Protein AF-A0A523SR77-F1 (afdb_monomer_lite)

pLDDT: mean 78.21, std 18.19, range [37.03, 96.81]

Foldseek 3Di:
DDDDDPDPDDDPVNDDPVVVPDPPPDDDPVVVVVVVVLVVLVVLCVVVVNPLVVSCVVVVHDSVVSVVSVVVVPPD

Structure (mmCIF, N/CA/C/O backbone):
data_AF-A0A523SR77-F1
#
_entry.id   AF-A0A523SR77-F1
#
loop_
_atom_site.group_PDB
_atom_site.id
_atom_site.type_symbol
_atom_site.label_atom_id
_atom_site.label_alt_id
_atom_site.label_comp_id
_atom_site.label_asym_id
_atom_site.label_entity_id
_atom_site.label_seq_id
_atom_site.pdbx_PDB_ins_code
_atom_site.Cartn_x
_atom_site.Cartn_y
_atom_site.Cartn_z
_atom_site.occupancy
_atom_site.B_iso_or_equiv
_atom_site.auth_seq_id
_atom_site.auth_comp_id
_atom_site.auth_asym_id
_atom_site.auth_atom_id
_atom_site.pdbx_PDB_model_num
ATOM 1 N N . CYS A 1 1 ? 34.543 16.078 -12.237 1.00 37.03 1 CYS A N 1
ATOM 2 C CA . CYS A 1 1 ? 34.449 16.461 -13.659 1.00 37.03 1 CYS A CA 1
ATOM 3 C C . CYS A 1 1 ? 33.141 17.223 -13.822 1.00 37.03 1 CYS A C 1
ATOM 5 O O . CYS A 1 1 ? 32.105 16.652 -13.506 1.00 37.03 1 CYS A O 1
ATOM 7 N N . VAL A 1 2 ? 33.195 18.512 -14.158 1.00 37.03 2 VAL A N 1
ATOM 8 C CA . VAL A 1 2 ? 32.003 19.363 -14.303 1.00 37.03 2 VAL A CA 1
ATOM 9 C C . VAL A 1 2 ? 31.600 19.321 -15.772 1.00 37.03 2 VAL A C 1
ATOM 11 O O . VAL A 1 2 ? 32.367 19.755 -16.625 1.00 37.03 2 VAL A O 1
ATOM 14 N N . LEU A 1 3 ? 30.437 18.743 -16.066 1.00 44.34 3 LEU A N 1
ATOM 15 C CA . LEU A 1 3 ? 29.839 18.771 -17.398 1.00 44.34 3 LEU A CA 1
ATOM 16 C C . LEU A 1 3 ? 29.060 20.082 -17.528 1.00 44.34 3 LEU A C 1
ATOM 18 O O . LEU A 1 3 ? 27.995 20.228 -16.935 1.00 44.34 3 LEU A O 1
ATOM 22 N N . SER A 1 4 ? 29.615 21.037 -18.270 1.00 46.09 4 SER A N 1
ATOM 23 C CA . SER A 1 4 ? 28.887 22.226 -18.713 1.00 46.09 4 SER A CA 1
ATOM 24 C C . SER A 1 4 ? 28.290 21.921 -20.086 1.00 46.09 4 SER A C 1
ATOM 26 O O . SER A 1 4 ? 29.034 21.740 -21.046 1.00 46.09 4 SER A O 1
ATOM 28 N N . CYS A 1 5 ? 26.964 21.801 -20.170 1.00 53.94 5 CYS A N 1
ATOM 29 C CA . CYS A 1 5 ? 26.227 21.715 -21.433 1.00 53.94 5 CYS A CA 1
ATOM 30 C C . CYS A 1 5 ? 25.600 23.082 -21.717 1.00 53.94 5 CYS A C 1
ATOM 32 O O . CYS A 1 5 ? 24.784 23.559 -20.935 1.00 53.94 5 CYS A O 1
ATOM 34 N N . GLU A 1 6 ? 25.985 23.707 -22.830 1.00 56.62 6 GLU A N 1
ATOM 35 C CA . GLU A 1 6 ? 25.524 25.046 -23.242 1.00 56.62 6 GLU A CA 1
ATOM 36 C C . GLU A 1 6 ? 24.085 25.066 -23.792 1.00 56.62 6 GLU A C 1
ATOM 38 O O . GLU A 1 6 ? 23.532 26.124 -24.078 1.00 56.62 6 GLU A O 1
ATOM 43 N N . LEU A 1 7 ? 23.433 23.907 -23.889 1.00 56.59 7 LEU A N 1
ATOM 44 C CA . LEU A 1 7 ? 22.031 23.756 -24.262 1.00 56.59 7 LEU A CA 1
ATOM 45 C C . LEU A 1 7 ? 21.377 22.839 -23.224 1.00 56.59 7 LEU A C 1
ATOM 47 O O . LEU A 1 7 ? 21.855 21.735 -22.983 1.00 56.59 7 LEU A O 1
ATOM 51 N N . ASN A 1 8 ? 20.311 23.321 -22.583 1.00 57.97 8 ASN A N 1
ATOM 52 C CA . ASN A 1 8 ? 19.651 22.758 -21.391 1.00 57.97 8 ASN A CA 1
ATOM 53 C C . ASN A 1 8 ? 19.003 21.360 -21.561 1.00 57.97 8 ASN A C 1
ATOM 55 O O . ASN A 1 8 ? 18.052 21.035 -20.851 1.00 57.97 8 ASN A O 1
ATOM 59 N N . ILE A 1 9 ? 19.451 20.527 -22.502 1.00 60.28 9 ILE A N 1
ATOM 60 C CA . ILE A 1 9 ? 18.906 19.189 -22.739 1.00 60.28 9 ILE A CA 1
ATOM 61 C C . ILE A 1 9 ? 20.070 18.222 -22.951 1.00 60.28 9 ILE A C 1
ATOM 63 O O . ILE A 1 9 ? 20.724 18.236 -23.989 1.00 60.28 9 ILE A O 1
ATOM 67 N N . ILE A 1 10 ? 20.314 17.372 -21.954 1.00 62.91 10 ILE A N 1
ATOM 68 C CA . ILE A 1 10 ? 21.256 16.254 -22.054 1.00 62.91 10 ILE A CA 1
ATOM 69 C C . ILE A 1 10 ? 20.493 15.079 -22.673 1.00 62.91 10 ILE A C 1
ATOM 71 O O . ILE A 1 10 ? 19.586 14.534 -22.041 1.00 62.91 10 ILE A O 1
ATOM 75 N N . THR A 1 11 ? 20.830 14.709 -23.908 1.00 62.06 11 THR A N 1
ATOM 76 C CA . THR A 1 11 ? 20.298 13.515 -24.583 1.00 62.06 11 THR A CA 1
ATOM 77 C C . THR A 1 11 ? 21.157 12.283 -24.286 1.00 62.06 11 THR A C 1
ATOM 79 O O . THR A 1 11 ? 22.327 12.401 -23.921 1.00 62.06 11 THR A O 1
ATOM 82 N N . GLU A 1 12 ? 20.573 11.088 -24.423 1.00 62.09 12 GLU A N 1
ATOM 83 C CA . GLU A 1 12 ? 21.236 9.800 -24.145 1.00 62.09 12 GLU A CA 1
ATOM 84 C C . GLU A 1 12 ? 22.542 9.626 -24.939 1.00 62.09 12 GLU A C 1
ATOM 86 O O . GLU A 1 12 ? 23.528 9.131 -24.395 1.00 62.09 12 GLU A O 1
ATOM 91 N N . ASP A 1 13 ? 22.590 10.159 -26.163 1.00 60.03 13 ASP A N 1
ATOM 92 C CA . ASP A 1 13 ? 23.775 10.170 -27.031 1.00 60.03 13 ASP A CA 1
ATOM 93 C C . ASP A 1 13 ? 24.967 10.952 -26.448 1.00 60.03 13 ASP A C 1
ATOM 95 O O . ASP A 1 13 ? 26.112 10.729 -26.841 1.00 60.03 13 ASP A O 1
ATOM 99 N N . MET A 1 14 ? 24.719 11.877 -25.510 1.00 62.59 14 MET A N 1
ATOM 100 C CA . MET A 1 14 ? 25.763 12.668 -24.845 1.00 62.59 14 MET A CA 1
ATOM 101 C C . MET A 1 14 ? 26.324 11.988 -23.589 1.00 62.59 14 MET A C 1
ATOM 103 O O . MET A 1 14 ? 27.328 12.443 -23.034 1.00 62.59 14 MET A O 1
ATOM 107 N N . LEU A 1 15 ? 25.700 10.904 -23.118 1.00 66.06 15 LEU A N 1
ATOM 108 C CA . LEU A 1 15 ? 26.213 10.105 -22.010 1.00 66.06 15 LEU A CA 1
ATOM 109 C C . LEU A 1 15 ? 27.269 9.130 -22.541 1.00 66.06 15 LEU A C 1
ATOM 111 O O . LEU A 1 15 ? 27.090 8.488 -23.572 1.00 66.06 15 LEU A O 1
ATOM 115 N N . SER A 1 16 ? 28.399 9.002 -21.838 1.00 63.34 16 SER A N 1
ATOM 116 C CA . SER A 1 16 ? 29.470 8.107 -22.288 1.00 63.34 16 SER A CA 1
ATOM 117 C C . SER A 1 16 ? 28.960 6.669 -22.433 1.00 63.34 16 SER A C 1
ATOM 119 O O . SER A 1 16 ? 28.172 6.182 -21.615 1.00 63.34 16 SER A O 1
ATOM 121 N N . SER A 1 17 ? 29.479 5.935 -23.420 1.00 59.28 17 SER A N 1
ATOM 122 C CA . SER A 1 17 ? 29.164 4.514 -23.631 1.00 59.28 17 SER A CA 1
ATOM 123 C C . SER A 1 17 ? 29.443 3.635 -22.403 1.00 59.28 17 SER A C 1
ATOM 125 O O . SER A 1 17 ? 28.977 2.502 -22.335 1.00 59.28 17 SER A O 1
ATOM 127 N N . HIS A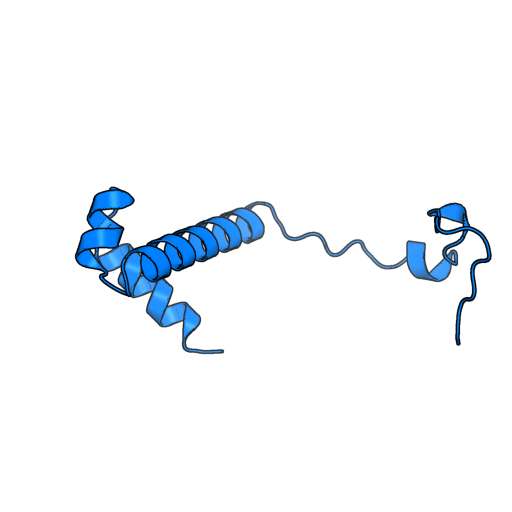 1 18 ? 30.220 4.132 -21.433 1.00 54.69 18 HIS A N 1
ATOM 128 C CA . HIS A 1 18 ? 30.454 3.481 -20.145 1.00 54.69 18 HIS A CA 1
ATOM 129 C C . HIS A 1 18 ? 29.277 3.620 -19.168 1.00 54.69 18 HIS A C 1
ATOM 131 O O . HIS A 1 18 ? 29.028 2.683 -18.416 1.00 54.69 18 HIS A O 1
ATOM 137 N N . ILE A 1 19 ? 28.536 4.734 -19.190 1.00 58.09 19 ILE A N 1
ATOM 138 C CA . ILE A 1 19 ? 27.336 4.940 -18.356 1.00 58.09 19 ILE A CA 1
ATOM 139 C C . ILE A 1 19 ? 26.183 4.061 -18.867 1.00 58.09 19 ILE A C 1
ATOM 141 O O . ILE A 1 19 ? 25.488 3.437 -18.071 1.00 58.09 19 ILE A O 1
ATOM 145 N N . SER A 1 20 ? 26.052 3.932 -20.191 1.00 57.19 20 SER A N 1
ATOM 146 C CA . SER A 1 20 ? 25.031 3.108 -20.865 1.00 57.19 20 SER A CA 1
ATOM 147 C C . SER A 1 20 ? 25.191 1.590 -20.627 1.00 57.19 20 SER A C 1
ATOM 149 O O . SER A 1 20 ? 24.242 0.825 -20.771 1.00 57.19 20 SER A O 1
ATOM 151 N N . ARG A 1 21 ? 26.380 1.129 -20.207 1.00 59.78 21 ARG A N 1
ATOM 152 C CA . ARG A 1 21 ? 26.672 -0.296 -19.936 1.00 59.78 21 ARG A CA 1
ATOM 153 C C . ARG A 1 21 ? 26.383 -0.740 -18.506 1.00 59.78 21 ARG A C 1
ATOM 155 O O . ARG A 1 21 ? 26.549 -1.922 -18.202 1.00 59.78 21 ARG A O 1
ATOM 162 N N . LEU A 1 22 ? 26.006 0.176 -17.614 1.00 61.66 22 LEU A N 1
ATOM 163 C CA . LEU A 1 22 ? 25.576 -0.225 -16.282 1.00 61.66 22 LEU A CA 1
ATOM 164 C C . LEU A 1 22 ? 24.256 -0.993 -16.417 1.00 61.66 22 LEU A C 1
ATOM 166 O O . LEU A 1 22 ? 23.356 -0.527 -17.117 1.00 61.66 22 LEU A O 1
ATOM 170 N N . PRO A 1 23 ? 24.121 -2.170 -15.781 1.00 63.00 23 PRO A N 1
ATOM 171 C CA . PRO A 1 23 ? 22.870 -2.902 -15.821 1.00 63.00 23 PRO A CA 1
ATOM 172 C C . PRO A 1 23 ? 21.778 -1.995 -15.267 1.00 63.00 23 PRO A C 1
ATOM 174 O O . PRO A 1 23 ? 21.912 -1.436 -14.175 1.00 63.00 23 PRO A O 1
ATOM 177 N N . ALA A 1 24 ? 20.711 -1.826 -16.040 1.00 67.00 24 ALA A N 1
ATOM 178 C CA . ALA A 1 24 ? 19.591 -1.021 -15.611 1.00 67.00 24 ALA A CA 1
ATOM 179 C C . ALA A 1 24 ? 18.984 -1.672 -14.362 1.00 67.00 24 ALA A C 1
ATOM 181 O O . ALA A 1 24 ? 18.389 -2.750 -14.420 1.00 67.00 24 ALA A O 1
ATOM 182 N N . HIS A 1 25 ? 19.202 -1.044 -13.208 1.00 70.19 25 HIS A N 1
ATOM 183 C CA . HIS A 1 25 ? 18.755 -1.563 -11.924 1.00 70.19 25 HIS A CA 1
ATOM 184 C C . HIS A 1 25 ? 17.269 -1.236 -11.736 1.00 70.19 25 HIS A C 1
ATOM 186 O O . HIS A 1 25 ? 16.885 -0.395 -10.922 1.00 70.19 25 HIS A O 1
ATOM 192 N N . PHE A 1 26 ? 16.413 -1.884 -12.522 1.00 81.56 26 PHE A N 1
ATOM 193 C CA . PHE A 1 26 ? 14.972 -1.791 -12.346 1.00 81.56 26 PHE A CA 1
ATOM 194 C C . PHE A 1 26 ? 14.533 -2.658 -11.172 1.00 81.56 26 PHE A C 1
ATOM 196 O O . PHE A 1 26 ? 14.971 -3.796 -11.016 1.00 81.56 26 PHE A O 1
ATOM 203 N N . MET A 1 27 ? 13.637 -2.117 -10.352 1.00 84.00 27 MET A N 1
ATOM 204 C CA . MET A 1 27 ? 12.925 -2.928 -9.373 1.00 84.00 27 MET A CA 1
ATOM 205 C C . MET A 1 27 ? 11.996 -3.900 -10.096 1.00 84.00 27 MET A C 1
ATOM 207 O O . MET A 1 27 ? 11.394 -3.581 -11.124 1.00 84.00 27 MET A O 1
ATOM 211 N N . THR A 1 28 ? 11.838 -5.084 -9.524 1.00 91.19 28 THR A N 1
ATOM 212 C CA . THR A 1 28 ? 10.826 -6.034 -9.976 1.00 91.19 28 THR A CA 1
ATOM 213 C C . THR A 1 28 ? 9.427 -5.456 -9.743 1.00 91.19 28 THR A C 1
ATOM 215 O O . THR A 1 28 ? 9.204 -4.646 -8.837 1.00 91.19 28 THR A O 1
ATOM 218 N N . LEU A 1 29 ? 8.435 -5.916 -10.513 1.00 90.88 29 LEU A N 1
ATOM 219 C CA . LEU A 1 29 ? 7.042 -5.480 -10.336 1.00 90.88 29 LEU A CA 1
ATOM 220 C C . LEU A 1 29 ? 6.542 -5.692 -8.898 1.00 90.88 29 LEU A C 1
ATOM 222 O O . LEU A 1 29 ? 5.840 -4.841 -8.357 1.00 90.88 29 LEU A O 1
ATOM 226 N N . LYS A 1 30 ? 6.960 -6.790 -8.253 1.00 92.06 30 LYS A N 1
ATOM 227 C CA . LYS A 1 30 ? 6.610 -7.094 -6.858 1.00 92.06 30 LYS A CA 1
ATOM 228 C C . LYS A 1 30 ? 7.170 -6.062 -5.879 1.00 92.06 30 LYS A C 1
ATOM 230 O O . LYS A 1 30 ? 6.477 -5.662 -4.945 1.00 92.06 30 LYS A O 1
ATOM 235 N N . GLU A 1 31 ? 8.409 -5.626 -6.083 1.00 89.94 31 GLU A N 1
ATOM 236 C CA . GLU A 1 31 ? 9.047 -4.609 -5.241 1.00 89.94 31 GLU A CA 1
ATOM 237 C C . GLU A 1 31 ? 8.372 -3.246 -5.410 1.00 89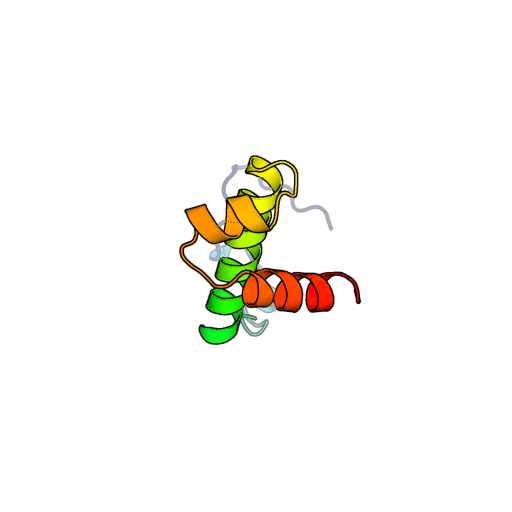.94 31 GLU A C 1
ATOM 239 O O . GLU A 1 31 ? 8.075 -2.583 -4.415 1.00 89.94 31 GLU A O 1
ATOM 244 N N . ILE A 1 32 ? 8.054 -2.860 -6.651 1.00 93.44 32 ILE A N 1
ATOM 245 C CA . ILE A 1 32 ? 7.346 -1.606 -6.949 1.00 93.44 32 ILE A CA 1
ATOM 246 C C . ILE A 1 32 ? 5.944 -1.614 -6.345 1.00 93.44 32 ILE A C 1
ATOM 248 O O . ILE A 1 32 ? 5.524 -0.613 -5.759 1.00 93.44 32 ILE A O 1
ATOM 252 N N . GLU A 1 33 ? 5.217 -2.725 -6.457 1.00 92.88 33 GLU A N 1
ATOM 253 C CA . GLU A 1 33 ? 3.884 -2.857 -5.877 1.00 92.88 33 GLU A CA 1
ATOM 254 C C . GLU A 1 33 ? 3.933 -2.699 -4.351 1.00 92.88 33 GLU A C 1
ATOM 256 O O . GLU A 1 33 ? 3.156 -1.934 -3.772 1.00 92.88 33 GLU A O 1
ATOM 261 N N . LEU A 1 34 ? 4.885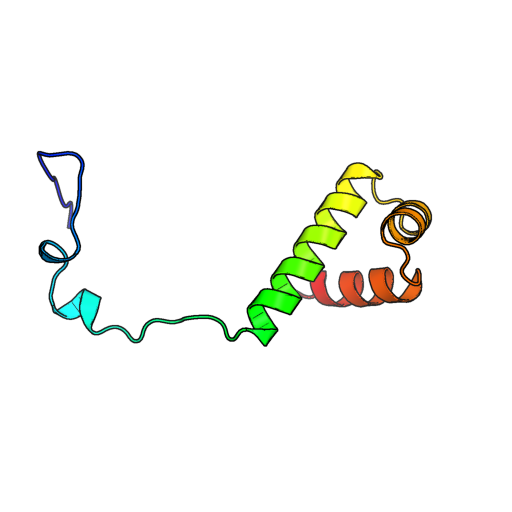 -3.367 -3.691 1.00 90.75 34 LEU A N 1
ATOM 262 C CA . LEU A 1 34 ? 5.067 -3.276 -2.245 1.00 90.75 34 LEU A CA 1
ATOM 263 C C . LEU A 1 34 ? 5.449 -1.857 -1.800 1.00 90.75 34 LEU A C 1
ATOM 265 O O . LEU A 1 34 ? 4.882 -1.336 -0.831 1.00 90.75 34 LEU A O 1
ATOM 269 N N . ALA A 1 35 ? 6.381 -1.218 -2.510 1.00 89.62 35 ALA A N 1
ATOM 270 C CA . ALA A 1 35 ? 6.809 0.149 -2.233 1.00 89.62 35 ALA A CA 1
ATOM 271 C C . ALA A 1 35 ? 5.645 1.136 -2.400 1.00 89.62 35 ALA A C 1
ATOM 273 O O . ALA A 1 35 ? 5.384 1.951 -1.512 1.00 89.62 35 ALA A O 1
ATOM 274 N N . SER A 1 36 ? 4.892 1.008 -3.493 1.00 92.25 36 SER A N 1
ATOM 275 C CA . SER A 1 36 ? 3.724 1.841 -3.798 1.00 92.25 36 SER A CA 1
ATOM 276 C C . SER A 1 36 ? 2.635 1.703 -2.737 1.00 92.25 36 SER A C 1
ATOM 278 O O . SER A 1 36 ? 2.152 2.710 -2.216 1.00 92.25 36 SER A O 1
ATOM 280 N N . ARG A 1 37 ? 2.297 0.467 -2.342 1.00 91.56 37 ARG A N 1
ATOM 281 C CA . ARG A 1 37 ? 1.331 0.199 -1.264 1.00 91.56 37 ARG A CA 1
ATOM 282 C C . ARG A 1 37 ? 1.769 0.831 0.056 1.00 91.56 37 ARG A C 1
ATOM 284 O O . ARG A 1 37 ? 0.970 1.489 0.719 1.00 91.56 37 ARG A O 1
ATOM 291 N N . THR A 1 38 ? 3.037 0.664 0.426 1.00 91.25 38 THR A N 1
ATOM 292 C CA . THR A 1 38 ? 3.581 1.193 1.687 1.00 91.25 38 THR A CA 1
ATOM 293 C C . THR A 1 38 ? 3.549 2.719 1.710 1.00 91.25 38 THR A C 1
ATOM 295 O O . THR A 1 38 ? 3.075 3.311 2.682 1.00 91.25 38 THR A O 1
ATOM 298 N N . LYS A 1 39 ? 3.976 3.357 0.614 1.00 92.75 39 LYS A N 1
ATOM 299 C CA . LYS A 1 39 ? 3.943 4.814 0.450 1.00 92.75 39 LYS A CA 1
ATOM 300 C C . LYS A 1 39 ? 2.518 5.357 0.537 1.00 92.75 39 LYS A C 1
ATOM 302 O O . LYS A 1 39 ? 2.274 6.346 1.220 1.00 92.75 39 LYS A O 1
ATOM 307 N N . TYR A 1 40 ? 1.562 4.691 -0.105 1.00 94.38 40 TYR A N 1
ATOM 308 C CA . TYR A 1 40 ? 0.165 5.112 -0.063 1.00 94.38 40 TYR A CA 1
ATOM 309 C C . TYR A 1 40 ? -0.419 5.040 1.355 1.00 94.38 40 TYR A C 1
ATOM 311 O O . TYR A 1 40 ? -1.054 5.986 1.817 1.00 94.38 40 TYR A O 1
ATOM 319 N N . ILE A 1 41 ? -0.133 3.963 2.091 1.00 92.50 41 ILE A N 1
ATOM 320 C CA . ILE A 1 41 ? -0.556 3.815 3.491 1.00 92.50 41 ILE A CA 1
ATOM 321 C C . ILE A 1 41 ? 0.066 4.898 4.377 1.00 92.50 41 ILE A C 1
ATOM 323 O O . ILE A 1 41 ? -0.631 5.463 5.219 1.00 92.50 41 ILE A O 1
ATOM 327 N N . GLN A 1 42 ? 1.347 5.219 4.182 1.00 92.31 42 GLN A N 1
ATOM 328 C CA . GLN A 1 42 ? 2.002 6.320 4.894 1.00 92.31 42 GLN A CA 1
ATOM 329 C C . GLN A 1 42 ? 1.330 7.663 4.605 1.00 92.31 42 GLN A C 1
ATOM 331 O O . GLN A 1 42 ? 1.061 8.405 5.543 1.00 92.31 42 GLN A O 1
ATOM 336 N N . ASN A 1 43 ? 0.982 7.949 3.350 1.00 94.56 43 ASN A N 1
ATOM 337 C CA . ASN A 1 43 ? 0.283 9.184 2.993 1.00 94.56 43 ASN A CA 1
ATOM 338 C C . ASN A 1 43 ? -1.073 9.300 3.703 1.00 94.56 43 ASN A C 1
ATOM 340 O O . ASN A 1 43 ? -1.386 10.349 4.262 1.00 94.56 43 ASN A O 1
ATOM 344 N N . VAL A 1 44 ? -1.860 8.219 3.736 1.00 95.06 44 VAL A N 1
ATOM 345 C CA . VAL A 1 44 ? -3.153 8.211 4.441 1.00 95.06 44 VAL A CA 1
ATOM 346 C C . VAL A 1 44 ? -2.961 8.320 5.955 1.00 95.06 44 VAL A C 1
ATOM 348 O O . VAL A 1 44 ? -3.708 9.029 6.627 1.00 95.06 44 VAL A O 1
ATOM 351 N N . LEU A 1 45 ? -1.944 7.673 6.524 1.00 93.56 45 LEU A N 1
ATOM 352 C CA . LEU A 1 45 ? -1.619 7.842 7.941 1.00 93.56 45 LEU A CA 1
ATOM 353 C C . LEU A 1 45 ? -1.245 9.290 8.265 1.00 93.56 45 LEU A C 1
ATOM 355 O O . LEU A 1 45 ? -1.755 9.826 9.241 1.00 93.56 45 LEU A O 1
ATOM 359 N N . SER A 1 46 ? -0.427 9.938 7.439 1.00 94.50 46 SER A N 1
ATOM 360 C CA . SER A 1 46 ? -0.086 11.355 7.599 1.00 94.50 46 SER A CA 1
ATOM 361 C C . SER A 1 46 ? -1.323 12.249 7.499 1.00 94.50 46 SER A C 1
ATOM 363 O O . SER A 1 46 ? -1.522 13.107 8.352 1.00 94.50 46 SER A O 1
ATOM 365 N N . PHE A 1 47 ? -2.203 11.996 6.525 1.00 95.50 47 PHE A N 1
ATOM 366 C CA . PHE A 1 47 ? -3.474 12.713 6.374 1.00 95.50 47 PHE A CA 1
ATOM 367 C C . PHE A 1 47 ? -4.390 12.563 7.599 1.00 95.50 47 PHE A C 1
ATOM 369 O O . PHE A 1 47 ? -5.053 13.509 8.009 1.00 95.50 47 PHE A O 1
ATOM 376 N N . THR A 1 48 ? -4.404 11.382 8.219 1.00 94.44 48 THR A N 1
ATOM 377 C CA . THR A 1 48 ? -5.224 11.084 9.405 1.00 94.44 48 THR A CA 1
ATOM 378 C C . THR A 1 48 ? -4.535 11.410 10.737 1.00 94.44 48 THR A C 1
ATOM 380 O O . THR A 1 48 ? -5.025 10.999 11.791 1.00 94.44 48 THR A O 1
ATOM 383 N N . GLY A 1 49 ? -3.386 12.098 10.725 1.00 92.56 49 GLY A N 1
ATOM 384 C CA . GLY A 1 49 ? -2.634 12.438 11.940 1.00 92.56 49 GLY A CA 1
ATOM 385 C C . GLY A 1 49 ? -2.105 11.217 12.706 1.00 92.56 49 GLY A C 1
ATOM 386 O O . GLY A 1 49 ? -1.984 11.240 13.926 1.00 92.56 49 GLY A O 1
ATOM 387 N N . GLY A 1 50 ? -1.843 10.111 12.009 1.00 90.38 50 GLY A N 1
ATOM 388 C CA . GLY A 1 50 ? -1.387 8.850 12.595 1.00 90.38 50 GLY A CA 1
ATOM 389 C C . GLY A 1 50 ? -2.504 7.970 13.166 1.00 90.38 50 GLY A C 1
ATOM 390 O O . GLY A 1 50 ? -2.211 6.943 13.791 1.00 90.38 50 GLY A O 1
ATOM 391 N N . ASN A 1 51 ? -3.779 8.314 12.947 1.00 94.50 51 ASN A N 1
ATOM 392 C CA . ASN A 1 51 ? -4.905 7.514 13.420 1.00 94.50 51 ASN A CA 1
ATOM 393 C C . ASN A 1 51 ?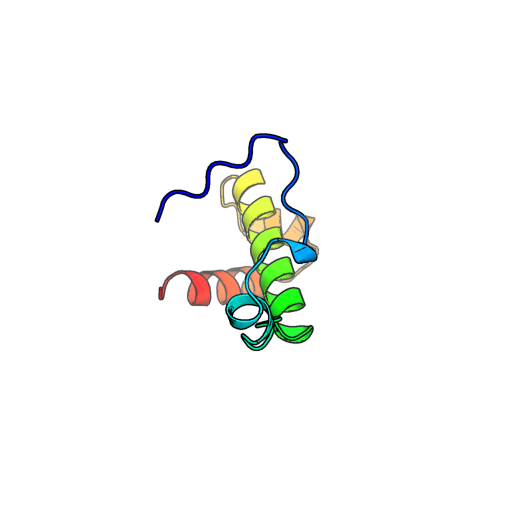 -5.079 6.232 12.588 1.00 94.50 51 ASN A C 1
ATOM 395 O O . ASN A 1 51 ? -5.747 6.202 11.555 1.00 94.50 51 ASN A O 1
ATOM 399 N N . VAL A 1 52 ? -4.516 5.132 13.093 1.00 94.81 52 VAL A N 1
ATOM 400 C CA . VAL A 1 52 ? -4.530 3.818 12.429 1.00 94.81 52 VAL A CA 1
ATOM 401 C C . VAL A 1 52 ? -5.949 3.295 12.189 1.00 94.81 52 VAL A C 1
ATOM 403 O O . VAL A 1 52 ? -6.202 2.685 11.154 1.00 94.81 52 VAL A O 1
ATOM 406 N N . SER A 1 53 ? -6.881 3.515 13.120 1.00 96.12 53 SER A N 1
ATOM 407 C CA . SER A 1 53 ? -8.267 3.051 12.967 1.00 96.12 53 SER A CA 1
ATOM 408 C C . SER A 1 53 ? -8.987 3.826 11.862 1.00 96.12 53 SER A C 1
ATOM 410 O O . SER A 1 53 ? -9.691 3.236 11.046 1.00 96.12 53 SER A O 1
ATOM 412 N N . HIS A 1 54 ? -8.769 5.141 11.795 1.00 96.62 54 HIS A N 1
ATOM 413 C CA . HIS A 1 54 ? -9.353 5.980 10.754 1.00 96.62 54 HIS A CA 1
ATOM 414 C C . HIS A 1 54 ? -8.750 5.671 9.374 1.00 96.62 54 HIS A C 1
ATOM 416 O O . HIS A 1 54 ? -9.491 5.467 8.415 1.00 96.62 54 HIS A O 1
ATOM 422 N N . ALA A 1 55 ? -7.426 5.504 9.287 1.00 95.94 55 ALA A N 1
ATOM 423 C CA . ALA A 1 55 ? -6.747 5.088 8.060 1.00 95.94 55 ALA A CA 1
ATOM 424 C C . ALA A 1 55 ? -7.210 3.704 7.565 1.00 95.94 55 ALA A C 1
ATOM 426 O O . ALA A 1 55 ? -7.445 3.527 6.372 1.00 95.94 55 ALA A O 1
ATOM 427 N N . ALA A 1 56 ? -7.400 2.736 8.469 1.00 96.06 56 ALA A N 1
ATOM 428 C CA . ALA A 1 56 ? -7.937 1.412 8.140 1.00 96.06 56 ALA A CA 1
ATOM 429 C C . ALA A 1 56 ? -9.352 1.492 7.543 1.00 96.06 56 ALA A C 1
ATOM 431 O O . ALA A 1 56 ? -9.639 0.838 6.540 1.00 96.06 56 ALA A O 1
ATOM 432 N N . ASN A 1 57 ? -10.207 2.354 8.102 1.00 96.81 57 ASN A N 1
ATOM 433 C CA . ASN A 1 57 ? -11.565 2.575 7.603 1.00 96.81 57 ASN A CA 1
ATOM 434 C C . ASN A 1 57 ? -11.604 3.228 6.214 1.00 96.81 57 ASN A C 1
ATOM 436 O O . ASN A 1 57 ? -12.475 2.875 5.414 1.00 96.81 57 ASN A O 1
ATOM 440 N N . ILE A 1 58 ? -10.684 4.159 5.932 1.00 95.94 58 ILE A N 1
ATOM 441 C CA . ILE A 1 58 ? -10.533 4.796 4.613 1.00 95.94 58 ILE A CA 1
ATOM 442 C C . ILE A 1 58 ? -10.066 3.763 3.586 1.00 95.94 58 ILE A C 1
ATOM 444 O O . ILE A 1 58 ? -10.665 3.620 2.526 1.00 95.94 58 ILE A O 1
ATOM 448 N N . LEU A 1 59 ? -9.019 3.012 3.929 1.00 94.50 59 LEU A N 1
ATOM 449 C CA . LEU A 1 59 ? -8.381 2.043 3.039 1.00 94.50 59 LEU A CA 1
ATOM 450 C C . LEU A 1 59 ? -9.157 0.727 2.899 1.00 94.50 59 LEU A C 1
ATOM 452 O O . LEU A 1 59 ? -8.777 -0.104 2.081 1.00 94.50 59 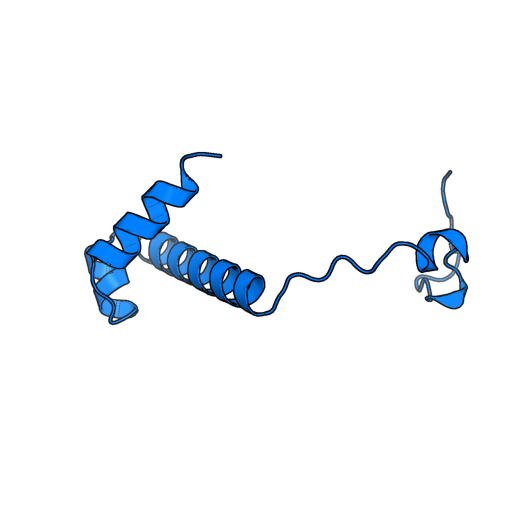LEU A O 1
ATOM 456 N N . LYS A 1 60 ? -10.218 0.523 3.693 1.00 96.31 60 LYS A N 1
ATOM 457 C CA . LYS A 1 60 ? -11.011 -0.720 3.745 1.00 96.31 60 LYS A CA 1
ATOM 458 C C . LYS A 1 60 ? -10.149 -1.962 3.979 1.00 96.31 60 LYS A C 1
ATOM 460 O O . LYS A 1 60 ? -10.398 -3.026 3.420 1.00 96.31 60 LYS A O 1
ATOM 465 N N . ILE A 1 61 ? -9.140 -1.821 4.834 1.00 94.19 61 ILE A N 1
ATOM 466 C CA . ILE A 1 61 ? -8.254 -2.915 5.227 1.00 94.19 61 ILE A CA 1
ATOM 467 C C . ILE A 1 61 ? -8.264 -3.105 6.728 1.00 94.19 61 ILE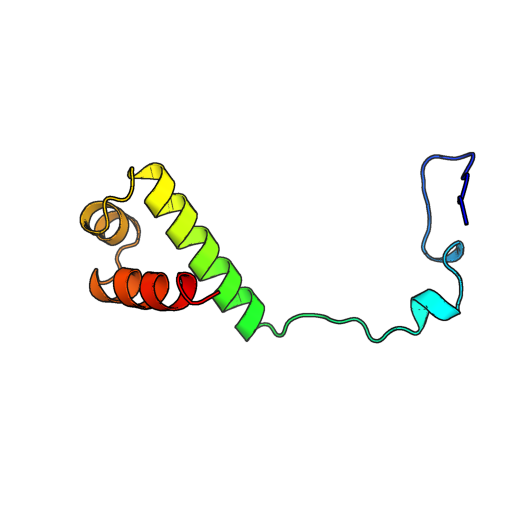 A C 1
ATOM 469 O O . ILE A 1 61 ? -8.603 -2.217 7.507 1.00 94.19 61 ILE A O 1
ATOM 473 N N . ASP A 1 62 ? -7.817 -4.284 7.127 1.00 95.00 62 ASP A N 1
ATOM 474 C CA . ASP A 1 62 ? -7.765 -4.656 8.519 1.00 95.00 62 ASP A CA 1
ATOM 475 C C . ASP A 1 62 ? -6.703 -3.848 9.281 1.00 95.00 62 ASP A C 1
ATOM 477 O O . ASP A 1 62 ? -5.581 -3.628 8.806 1.00 95.00 62 ASP A O 1
ATOM 481 N N . ARG A 1 63 ? -7.021 -3.426 10.508 1.00 94.12 63 ARG A N 1
ATOM 482 C CA . ARG A 1 63 ? -6.140 -2.544 11.296 1.00 94.12 63 ARG A CA 1
ATOM 483 C C . ARG A 1 63 ? -4.773 -3.183 11.566 1.00 94.12 63 ARG A C 1
ATOM 485 O O . ARG A 1 63 ? -3.745 -2.504 11.609 1.00 94.12 63 ARG A O 1
ATOM 492 N N . ARG A 1 64 ? -4.759 -4.514 11.702 1.00 93.50 64 ARG A N 1
ATOM 493 C CA . ARG A 1 64 ? -3.550 -5.334 11.876 1.00 93.50 64 ARG A CA 1
ATOM 494 C C . ARG A 1 64 ? -2.607 -5.244 10.674 1.00 93.50 64 ARG A C 1
ATOM 496 O O . ARG A 1 64 ? -1.394 -5.282 10.862 1.00 93.50 64 ARG A O 1
ATOM 503 N N . THR A 1 65 ? -3.133 -5.084 9.460 1.00 91.00 65 THR A N 1
ATOM 504 C CA . THR A 1 65 ? -2.333 -4.962 8.232 1.00 91.00 65 THR A CA 1
ATOM 505 C C . THR A 1 65 ? -1.473 -3.703 8.263 1.00 91.00 65 THR A C 1
ATOM 507 O O . THR A 1 65 ? -0.268 -3.772 8.027 1.00 91.00 65 THR A O 1
ATOM 510 N N . ILE A 1 66 ? -2.056 -2.570 8.663 1.00 90.81 66 ILE A N 1
ATOM 511 C CA . ILE A 1 66 ? -1.322 -1.305 8.810 1.00 90.81 66 ILE A CA 1
ATOM 512 C C . ILE A 1 66 ? -0.250 -1.417 9.906 1.00 90.81 66 ILE A C 1
ATOM 514 O O . ILE A 1 66 ? 0.875 -0.945 9.738 1.00 90.81 66 ILE A O 1
ATOM 518 N N . GLN A 1 67 ? -0.565 -2.083 11.021 1.00 90.38 67 GLN A N 1
ATOM 519 C CA . GLN A 1 67 ? 0.386 -2.281 12.120 1.00 90.38 67 GLN A CA 1
ATOM 520 C C . GLN A 1 67 ? 1.592 -3.141 11.721 1.00 90.38 67 GLN A C 1
ATOM 522 O O . GLN A 1 67 ? 2.723 -2.803 12.074 1.00 90.38 67 GLN A O 1
ATOM 527 N N . ARG A 1 68 ? 1.373 -4.223 10.963 1.00 89.38 68 ARG A N 1
ATOM 528 C CA . ARG A 1 68 ? 2.459 -5.071 10.444 1.00 89.38 68 ARG A CA 1
ATOM 529 C C . ARG A 1 68 ? 3.411 -4.270 9.558 1.00 89.38 68 ARG A C 1
ATOM 531 O O . ARG A 1 68 ? 4.622 -4.360 9.735 1.00 89.38 68 ARG A O 1
ATOM 538 N N . LEU A 1 69 ? 2.867 -3.438 8.671 1.00 84.69 69 LEU A N 1
ATOM 539 C CA . LEU A 1 69 ? 3.665 -2.599 7.775 1.00 84.69 69 LEU A CA 1
ATOM 540 C C . LEU A 1 69 ? 4.483 -1.542 8.531 1.00 84.69 69 LEU A C 1
ATOM 542 O O . LEU A 1 69 ? 5.656 -1.353 8.217 1.00 84.69 69 LEU A O 1
ATOM 546 N N . ARG A 1 70 ? 3.930 -0.924 9.588 1.00 81.12 70 ARG A N 1
ATOM 547 C CA . ARG A 1 70 ? 4.700 -0.001 10.448 1.00 81.12 70 ARG A CA 1
ATOM 548 C C . ARG A 1 70 ? 5.899 -0.673 11.112 1.00 81.12 70 ARG A C 1
ATOM 550 O O . ARG A 1 70 ? 6.971 -0.075 11.167 1.00 81.12 70 ARG A O 1
ATOM 557 N N . LYS A 1 71 ? 5.739 -1.904 11.607 1.00 77.12 71 LYS A N 1
ATOM 558 C CA . LYS A 1 71 ? 6.824 -2.617 12.298 1.00 77.12 71 LYS A CA 1
ATOM 559 C C . LYS A 1 71 ? 8.027 -2.854 11.380 1.00 77.12 71 LYS A C 1
ATOM 561 O O . LYS A 1 71 ? 9.157 -2.698 11.824 1.00 77.12 71 LYS A O 1
ATOM 566 N N . HIS A 1 72 ? 7.782 -3.151 10.104 1.00 65.50 72 HIS A N 1
ATOM 567 C CA . HIS A 1 72 ? 8.845 -3.313 9.109 1.00 65.50 72 HIS A CA 1
ATOM 568 C C . HIS A 1 72 ? 9.543 -1.996 8.735 1.00 65.50 72 HIS A C 1
ATOM 570 O O . HIS A 1 72 ? 10.718 -2.020 8.387 1.00 65.50 72 HIS A O 1
ATOM 576 N N . SER A 1 73 ? 8.861 -0.849 8.830 1.00 59.78 73 SER A N 1
ATOM 577 C CA . SER A 1 73 ? 9.463 0.454 8.506 1.00 59.78 73 SER A CA 1
ATOM 578 C C . SER A 1 73 ? 10.377 1.038 9.595 1.00 59.78 73 SER A C 1
ATOM 580 O O . SER A 1 73 ? 11.216 1.866 9.271 1.00 59.78 73 SER A O 1
ATOM 582 N N . SER A 1 74 ? 10.249 0.617 10.862 1.00 56.03 74 SER A N 1
ATOM 583 C CA . SER A 1 74 ? 11.047 1.147 11.990 1.00 56.03 74 SER A CA 1
ATOM 584 C C . SER A 1 74 ? 12.371 0.410 12.255 1.00 56.03 74 SER A C 1
ATOM 586 O O . SER A 1 74 ? 13.029 0.710 13.243 1.00 56.03 74 SER A O 1
ATOM 588 N N . GLN A 1 75 ? 12.762 -0.560 11.422 1.00 49.69 75 GLN A N 1
ATOM 589 C CA . GLN A 1 75 ? 14.013 -1.327 11.574 1.00 49.69 75 GLN A CA 1
ATOM 590 C C . GLN A 1 75 ? 15.129 -0.898 10.600 1.00 49.69 75 GLN A C 1
ATOM 592 O O . GLN A 1 75 ? 16.054 -1.672 10.360 1.00 49.69 75 GLN A O 1
ATOM 597 N N . LYS A 1 76 ? 15.040 0.303 10.021 1.00 40.12 76 LYS A N 1
ATOM 598 C CA . LYS A 1 76 ? 16.065 0.872 9.138 1.00 40.12 76 LYS A CA 1
ATOM 599 C C . LYS A 1 76 ? 16.689 2.112 9.749 1.00 40.12 76 LYS A C 1
ATOM 601 O O . LYS A 1 76 ? 15.916 2.908 10.323 1.00 40.12 76 LYS A O 1
#

Radius of gyration: 20.33 Å; chains: 1; bounding box: 46×32×40 Å

Sequence (76 aa):
CVLSCELNIITEDMLSSHISRLPAHFMTLKEIELASRTKYIQNVLSFTGGNVSHAANILKIDRRTIQRLRKHSSQK

Secondary structure (DSSP, 8-state):
-----SSS---GGGS-TTTTTS---PPPHHHHHHHHHHHHHHHHHHHTTT-HHHHHHHHTS-HHHHHHHHHHHTT-